Protein AF-A0A3C1JS29-F1 (afdb_monomer_lite)

Foldseek 3Di:
DEDEFEDVVQATPQDPVNLVVVCVVPVPYDYDYDPNAHNPNCVRPVPVVVVVVVVVVVVD

Secondary structure (DSSP, 8-state):
-EEEEE-GGGT--S-HHHHHHHHHH-TTPEEEEETT--SSHHHHSHHHHHHHHHHHHHT-

pLDDT: mean 94.59, std 4.57, range [70.0, 98.0]

Structure (mmCIF, N/CA/C/O backbone):
data_AF-A0A3C1JS29-F1
#
_entry.id   AF-A0A3C1JS29-F1
#
loop_
_atom_site.group_PDB
_atom_site.id
_atom_site.type_symbol
_atom_site.label_atom_id
_atom_site.label_alt_id
_atom_site.label_comp_id
_atom_site.label_asym_id
_atom_site.label_entity_id
_atom_site.label_seq_id
_atom_site.pdbx_PDB_ins_code
_atom_site.Cartn_x
_atom_site.Cartn_y
_atom_site.Cartn_z
_atom_site.occupancy
_atom_site.B_iso_or_equiv
_atom_site.auth_seq_id
_atom_site.auth_comp_id
_atom_site.auth_asym_id
_atom_site.auth_atom_id
_atom_site.pdbx_PDB_model_num
ATOM 1 N N . MET A 1 1 ? -9.452 -1.910 9.450 1.00 90.19 1 MET A N 1
ATOM 2 C CA . MET A 1 1 ? -9.253 -2.516 8.108 1.00 90.19 1 MET A CA 1
ATOM 3 C C . MET A 1 1 ? -8.006 -1.908 7.496 1.00 90.19 1 MET A C 1
ATOM 5 O O . MET A 1 1 ? -7.807 -0.718 7.699 1.00 90.19 1 MET A O 1
ATOM 9 N N . LEU A 1 2 ? -7.184 -2.682 6.789 1.00 94.19 2 LEU A N 1
ATOM 10 C CA . LEU A 1 2 ? -5.928 -2.207 6.202 1.00 94.19 2 LEU A CA 1
ATOM 11 C C . LEU A 1 2 ? -6.033 -2.118 4.677 1.00 94.19 2 LEU A C 1
ATOM 13 O O . LEU A 1 2 ? -6.536 -3.041 4.041 1.00 94.19 2 LEU A O 1
ATOM 17 N N . ILE A 1 3 ? -5.529 -1.026 4.105 1.00 95.31 3 ILE A N 1
ATOM 18 C CA . ILE A 1 3 ? -5.349 -0.837 2.665 1.00 95.31 3 ILE A CA 1
ATOM 19 C C . ILE A 1 3 ? -3.870 -0.558 2.418 1.00 95.31 3 ILE A C 1
ATOM 21 O O . ILE A 1 3 ? -3.339 0.442 2.902 1.00 95.31 3 ILE A O 1
ATOM 25 N N . LEU A 1 4 ? -3.223 -1.429 1.646 1.00 96.69 4 LEU A N 1
ATOM 26 C CA . LEU A 1 4 ? -1.872 -1.201 1.143 1.00 96.69 4 LEU A CA 1
ATOM 27 C C . LEU A 1 4 ? -1.955 -0.639 -0.275 1.00 96.69 4 LEU A C 1
ATOM 29 O O . LEU A 1 4 ? -2.590 -1.231 -1.149 1.00 96.69 4 LEU A O 1
ATOM 33 N N . GLN A 1 5 ? -1.321 0.506 -0.495 1.00 97.62 5 GLN A N 1
ATOM 34 C CA . GLN A 1 5 ? -1.277 1.190 -1.779 1.00 97.62 5 GLN A CA 1
ATOM 35 C C . GLN A 1 5 ? 0.136 1.097 -2.362 1.00 97.62 5 GLN A C 1
ATOM 37 O O . GLN A 1 5 ? 1.110 1.532 -1.744 1.00 97.62 5 GLN A O 1
ATOM 42 N N . ALA A 1 6 ? 0.226 0.529 -3.563 1.00 98.00 6 ALA A N 1
ATOM 43 C CA . ALA A 1 6 ? 1.443 0.507 -4.363 1.00 98.00 6 ALA A CA 1
ATOM 44 C C . ALA A 1 6 ? 1.789 1.914 -4.875 1.00 98.00 6 ALA A C 1
ATOM 46 O O . ALA A 1 6 ? 0.930 2.795 -4.965 1.00 98.00 6 ALA A O 1
ATOM 47 N N . ASP A 1 7 ? 3.046 2.124 -5.243 1.00 97.12 7 ASP A N 1
ATOM 48 C CA . ASP A 1 7 ? 3.497 3.388 -5.803 1.00 97.12 7 ASP A CA 1
ATOM 49 C C . ASP A 1 7 ? 3.116 3.477 -7.285 1.00 97.12 7 ASP A C 1
ATOM 51 O O . ASP A 1 7 ? 3.534 2.668 -8.114 1.00 97.12 7 ASP A O 1
ATOM 55 N N . VAL A 1 8 ? 2.309 4.483 -7.624 1.00 96.31 8 VAL A N 1
ATOM 56 C CA . VAL A 1 8 ? 1.815 4.726 -8.988 1.00 96.31 8 VAL A CA 1
ATOM 57 C C . VAL A 1 8 ? 2.932 4.992 -9.996 1.00 96.31 8 VAL A C 1
ATOM 59 O O . VAL A 1 8 ? 2.748 4.761 -11.188 1.00 96.31 8 VAL A O 1
ATOM 62 N N . THR A 1 9 ? 4.103 5.438 -9.537 1.00 96.25 9 THR A N 1
ATOM 63 C CA . THR A 1 9 ? 5.274 5.649 -10.402 1.00 96.25 9 THR A CA 1
ATOM 64 C C . THR A 1 9 ? 5.992 4.345 -10.753 1.00 96.25 9 THR A C 1
ATOM 66 O O . THR A 1 9 ? 6.799 4.318 -11.680 1.00 96.25 9 THR A O 1
ATOM 69 N N . THR A 1 10 ? 5.672 3.251 -10.056 1.00 96.00 10 THR A N 1
ATOM 70 C CA . THR A 1 10 ? 6.252 1.922 -10.263 1.00 96.00 10 THR A CA 1
ATOM 71 C C . THR A 1 10 ? 5.188 0.867 -10.556 1.00 96.00 10 THR A C 1
ATOM 73 O O . THR A 1 10 ? 5.290 -0.236 -10.037 1.00 96.00 10 THR A O 1
ATOM 76 N N . ASP A 1 11 ? 4.181 1.180 -11.381 1.00 95.94 11 ASP A N 1
ATOM 77 C CA . ASP A 1 11 ? 3.081 0.264 -11.764 1.00 95.94 11 ASP A CA 1
ATOM 78 C C . ASP A 1 11 ? 1.997 0.053 -10.676 1.00 95.94 11 ASP A C 1
ATOM 80 O O . ASP A 1 11 ? 1.235 -0.913 -10.679 1.00 95.94 11 ASP A O 1
ATOM 84 N N . GLY A 1 12 ? 1.878 0.965 -9.709 1.00 96.19 12 GLY A N 1
ATOM 85 C CA . GLY A 1 12 ? 0.742 0.995 -8.785 1.00 96.19 12 GLY A CA 1
ATOM 86 C C . GLY A 1 12 ? -0.551 1.464 -9.465 1.00 96.19 12 GLY A C 1
ATOM 87 O O . GLY A 1 12 ? -0.619 2.566 -9.998 1.00 96.19 12 GLY A O 1
ATOM 88 N N . ALA A 1 13 ? -1.612 0.654 -9.406 1.00 96.06 13 ALA A N 1
ATOM 89 C CA . ALA A 1 13 ? -2.888 0.972 -10.067 1.00 96.06 13 ALA A CA 1
ATOM 90 C C . ALA A 1 13 ? -3.841 1.838 -9.218 1.00 96.06 13 ALA A C 1
ATOM 92 O O . ALA A 1 13 ? -4.706 2.533 -9.751 1.00 96.06 13 ALA A O 1
ATOM 93 N N . LEU A 1 14 ? -3.719 1.786 -7.887 1.00 95.81 14 LEU A N 1
ATOM 94 C CA . LEU A 1 14 ? -4.574 2.552 -6.982 1.00 95.81 14 LEU A CA 1
ATOM 95 C C . LEU A 1 14 ? -4.004 3.966 -6.793 1.00 95.81 14 LEU A C 1
ATOM 97 O O . LEU A 1 14 ? -3.043 4.150 -6.050 1.00 95.81 14 LEU A O 1
ATOM 101 N N . GLY A 1 15 ? -4.607 4.958 -7.452 1.00 95.56 15 GLY A N 1
ATOM 102 C CA . GLY A 1 15 ? -4.234 6.372 -7.326 1.00 95.56 15 GLY A CA 1
ATOM 103 C C . GLY A 1 15 ? -4.649 7.021 -6.000 1.00 95.56 15 GLY A C 1
ATOM 104 O O . GLY A 1 15 ? -5.562 6.548 -5.320 1.00 95.56 15 GLY A O 1
ATOM 105 N N . ASP A 1 16 ? -4.001 8.139 -5.659 1.00 93.19 16 ASP A N 1
ATOM 106 C CA . ASP A 1 16 ? -4.146 8.821 -4.362 1.00 93.19 16 ASP A CA 1
ATOM 107 C C . ASP A 1 16 ? -5.583 9.319 -4.099 1.00 93.19 16 ASP A C 1
ATOM 109 O O . ASP A 1 16 ? -6.087 9.197 -2.979 1.00 93.19 16 ASP A O 1
ATOM 113 N N . ASP A 1 17 ? -6.292 9.787 -5.131 1.00 94.62 17 ASP A N 1
ATOM 114 C CA . ASP A 1 17 ? -7.693 10.221 -5.018 1.00 94.62 17 ASP A CA 1
ATOM 115 C C . ASP A 1 17 ? -8.627 9.064 -4.639 1.00 94.62 17 ASP A C 1
ATOM 117 O O . ASP A 1 17 ? -9.487 9.186 -3.756 1.00 94.62 17 ASP A O 1
ATOM 121 N N . ALA A 1 18 ? -8.445 7.913 -5.293 1.00 93.75 18 ALA A N 1
ATOM 122 C CA . ALA A 1 18 ? -9.219 6.707 -5.029 1.00 93.75 18 ALA A CA 1
ATOM 123 C C . ALA A 1 18 ? -8.875 6.118 -3.652 1.00 93.75 18 ALA A C 1
ATOM 125 O O . ALA A 1 18 ? -9.782 5.762 -2.896 1.00 93.75 18 ALA A O 1
ATOM 126 N N . ALA A 1 19 ? -7.592 6.098 -3.283 1.00 93.19 19 ALA A N 1
ATOM 127 C CA . ALA A 1 19 ? -7.134 5.655 -1.970 1.00 93.19 19 ALA A CA 1
ATOM 128 C C . ALA A 1 19 ? -7.708 6.531 -0.838 1.00 93.19 19 ALA A C 1
ATOM 130 O O . ALA A 1 19 ? -8.246 6.018 0.145 1.00 93.19 19 ALA A O 1
ATOM 131 N N . THR A 1 20 ? -7.701 7.855 -1.019 1.00 90.38 20 THR A N 1
ATOM 132 C CA . THR A 1 20 ? -8.298 8.817 -0.075 1.00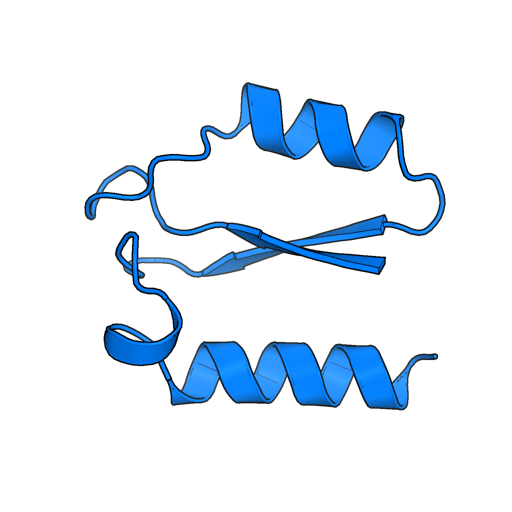 90.38 20 THR A CA 1
ATOM 133 C C . THR A 1 20 ? -9.818 8.664 0.014 1.00 90.38 20 THR A C 1
ATOM 135 O O . THR A 1 20 ? -10.424 8.875 1.065 1.00 90.38 20 THR A O 1
ATOM 138 N N . ARG A 1 21 ? -10.489 8.263 -1.072 1.00 92.94 21 ARG A N 1
ATOM 139 C CA . ARG A 1 21 ? -11.923 7.951 -1.008 1.00 92.94 21 ARG A CA 1
ATOM 140 C C . ARG A 1 21 ? -12.200 6.764 -0.089 1.00 92.94 21 ARG A C 1
ATOM 142 O O . ARG A 1 21 ? -13.201 6.797 0.626 1.00 92.94 21 ARG A O 1
ATOM 149 N N . PHE A 1 22 ? -11.336 5.752 -0.070 1.00 91.44 22 PHE A N 1
ATOM 150 C CA . PHE A 1 22 ? -11.514 4.606 0.817 1.00 91.44 22 PHE A CA 1
ATOM 151 C C . PHE A 1 22 ? -11.404 4.985 2.295 1.00 91.44 22 PHE A C 1
ATOM 153 O O . PHE A 1 22 ? -12.248 4.551 3.074 1.00 91.44 22 PHE A O 1
ATOM 160 N N . THR A 1 23 ? -10.465 5.851 2.690 1.00 88.88 23 THR A N 1
ATOM 161 C CA . THR A 1 23 ? -10.354 6.285 4.098 1.00 88.88 23 THR A CA 1
ATOM 162 C C . THR A 1 23 ? -11.590 7.047 4.581 1.00 88.88 23 THR A C 1
ATOM 164 O O . THR A 1 23 ? -11.984 6.903 5.734 1.00 88.88 23 THR A O 1
ATOM 167 N N . ARG A 1 24 ? -12.282 7.781 3.698 1.00 91.06 24 ARG A N 1
ATOM 168 C CA . ARG A 1 24 ? -13.573 8.418 4.030 1.00 91.06 24 ARG A CA 1
ATOM 169 C C . ARG A 1 24 ? -14.716 7.420 4.224 1.00 91.06 24 ARG A C 1
ATOM 171 O O . ARG A 1 24 ? -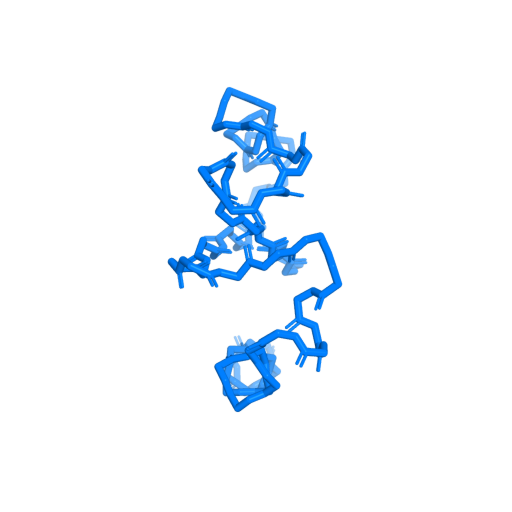15.595 7.655 5.044 1.00 91.06 24 ARG A O 1
ATOM 178 N N . LEU A 1 25 ? -14.728 6.331 3.455 1.00 94.19 25 LEU A N 1
ATOM 179 C CA . LEU A 1 25 ? -15.766 5.294 3.529 1.00 94.19 25 LEU A CA 1
ATOM 180 C C . LEU A 1 25 ? -15.522 4.290 4.663 1.00 94.19 25 LEU A C 1
ATOM 182 O O . LEU A 1 25 ? -16.417 3.524 5.013 1.00 94.19 25 LEU A O 1
ATOM 186 N N . LEU A 1 26 ? -14.315 4.287 5.227 1.00 91.50 26 LEU A N 1
ATOM 187 C CA . LEU A 1 26 ? -13.858 3.332 6.225 1.00 91.50 26 LEU A CA 1
ATOM 188 C C . LEU A 1 26 ? -13.360 4.110 7.446 1.00 91.50 26 LEU A C 1
ATOM 190 O O . LEU A 1 26 ? -12.163 4.353 7.562 1.00 91.50 26 LEU A O 1
ATOM 194 N N . PRO A 1 27 ? -14.246 4.472 8.393 1.00 81.50 27 PRO A N 1
ATOM 195 C CA . PRO A 1 27 ? -13.901 5.350 9.518 1.00 81.50 27 PRO A CA 1
ATOM 196 C C . PRO A 1 27 ? -12.807 4.798 10.447 1.00 81.50 27 PRO A C 1
ATOM 198 O O . PRO A 1 27 ? -12.226 5.535 11.233 1.00 81.50 27 PRO A O 1
ATOM 201 N N . ARG A 1 28 ? -12.540 3.487 10.372 1.00 88.75 28 ARG A N 1
ATOM 202 C CA . ARG A 1 28 ? -11.447 2.776 11.065 1.00 88.75 28 ARG A CA 1
ATOM 203 C C . ARG A 1 28 ? -10.502 2.080 10.070 1.00 88.75 28 ARG A C 1
ATOM 205 O O . ARG A 1 28 ? -9.958 1.004 10.337 1.00 88.75 28 ARG A O 1
ATOM 212 N N . GLY A 1 29 ? -10.433 2.613 8.855 1.00 90.62 29 GLY A N 1
ATOM 213 C CA . GLY A 1 29 ? -9.563 2.156 7.785 1.00 90.62 29 GLY A CA 1
ATOM 214 C C . GLY A 1 29 ? -8.204 2.837 7.879 1.00 90.62 29 GLY A C 1
ATOM 215 O O . GLY A 1 29 ? -8.132 4.059 7.956 1.00 90.62 29 GLY A O 1
ATOM 216 N N . THR A 1 30 ? -7.140 2.047 7.829 1.00 93.06 30 THR A N 1
ATOM 217 C CA . THR A 1 30 ? -5.766 2.538 7.738 1.00 93.06 30 THR A CA 1
ATOM 218 C C . THR A 1 30 ? -5.304 2.396 6.295 1.00 93.06 30 THR A C 1
ATOM 220 O O . THR A 1 30 ? -5.341 1.296 5.743 1.00 93.06 30 THR A O 1
ATOM 223 N N . LEU A 1 31 ? -4.880 3.501 5.684 1.00 95.38 31 LEU A N 1
ATOM 224 C CA . LEU A 1 31 ? -4.243 3.520 4.369 1.00 95.38 31 LEU A CA 1
ATOM 225 C C . LEU A 1 31 ? -2.733 3.673 4.549 1.00 95.38 31 LEU A C 1
ATOM 227 O O . LEU A 1 31 ? -2.289 4.619 5.197 1.00 95.38 31 LEU A O 1
ATOM 231 N N . ILE A 1 32 ? -1.959 2.767 3.954 1.00 96.25 32 ILE A N 1
ATOM 232 C CA . ILE A 1 32 ? -0.496 2.815 3.947 1.00 96.25 32 ILE A CA 1
ATOM 233 C C . ILE A 1 32 ? -0.016 2.755 2.501 1.00 96.25 32 ILE A C 1
ATOM 235 O O . ILE A 1 32 ? -0.283 1.786 1.792 1.00 96.25 32 ILE A O 1
ATOM 239 N N . LYS A 1 33 ? 0.716 3.784 2.072 1.00 97.06 33 LYS A N 1
ATOM 240 C CA . LYS A 1 33 ? 1.416 3.803 0.785 1.00 97.06 33 LYS A CA 1
ATOM 241 C C . LYS A 1 33 ? 2.822 3.243 0.970 1.00 97.06 33 LYS A C 1
ATOM 243 O O . LYS A 1 33 ? 3.507 3.646 1.906 1.00 97.06 33 LYS A O 1
ATOM 248 N N . ILE A 1 34 ? 3.245 2.340 0.087 1.00 97.62 34 ILE A N 1
ATOM 249 C CA . ILE A 1 34 ? 4.582 1.730 0.119 1.00 97.62 34 ILE A CA 1
ATOM 250 C C . ILE A 1 34 ? 5.386 2.270 -1.073 1.00 97.62 34 ILE A C 1
ATOM 252 O O . ILE A 1 34 ? 5.156 1.831 -2.204 1.00 97.62 34 ILE A O 1
ATOM 256 N N . PRO A 1 35 ? 6.308 3.229 -0.853 1.00 96.19 35 PRO A N 1
ATOM 257 C CA . PRO A 1 35 ? 7.105 3.822 -1.923 1.00 96.19 35 PRO A CA 1
ATOM 258 C C . PRO A 1 35 ? 7.891 2.780 -2.723 1.00 96.19 35 PRO A C 1
ATOM 260 O O . PRO A 1 35 ? 8.488 1.856 -2.163 1.00 96.19 35 PRO A O 1
ATOM 263 N N . GLY A 1 36 ? 7.893 2.930 -4.046 1.00 96.19 36 GLY A N 1
ATOM 264 C CA . GLY A 1 36 ? 8.566 2.025 -4.972 1.00 96.19 36 GLY A CA 1
ATOM 265 C C . GLY A 1 36 ? 8.064 0.575 -4.967 1.00 96.19 36 GLY A C 1
ATOM 266 O O . GLY A 1 36 ? 8.824 -0.303 -5.385 1.00 96.19 36 GLY A O 1
ATOM 267 N N . ALA A 1 37 ? 6.870 0.288 -4.434 1.00 98.00 37 ALA A N 1
ATOM 268 C CA . ALA A 1 37 ? 6.196 -1.000 -4.612 1.00 98.00 37 ALA A CA 1
ATOM 269 C C . ALA A 1 37 ? 5.408 -1.023 -5.926 1.00 98.00 37 ALA A C 1
ATOM 271 O O . ALA A 1 37 ? 4.689 -0.069 -6.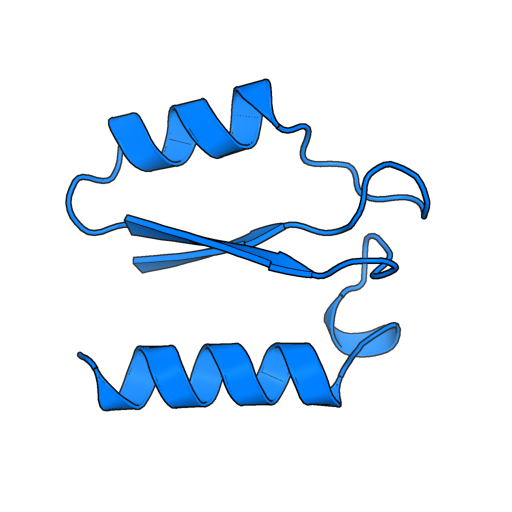222 1.00 98.00 37 ALA A O 1
ATOM 272 N N . SER A 1 38 ? 5.481 -2.127 -6.671 1.00 97.25 38 SER A N 1
ATOM 273 C CA . SER A 1 38 ? 4.647 -2.340 -7.857 1.00 97.25 38 SER A CA 1
ATOM 274 C C . SER A 1 38 ? 3.298 -2.961 -7.508 1.00 97.25 38 SER A C 1
ATOM 276 O O . SER A 1 38 ? 3.016 -3.226 -6.336 1.00 97.25 38 SER A O 1
ATOM 278 N N . HIS A 1 39 ? 2.447 -3.185 -8.519 1.00 96.69 39 HIS A N 1
ATOM 279 C CA . HIS A 1 39 ? 1.114 -3.771 -8.353 1.00 96.69 39 HIS A CA 1
ATOM 280 C C . HIS A 1 39 ? 1.114 -4.993 -7.420 1.00 96.69 39 HIS A C 1
ATOM 282 O O . HIS A 1 39 ? 0.332 -5.075 -6.470 1.00 96.69 39 HIS A O 1
ATOM 288 N N . ALA A 1 40 ? 2.041 -5.924 -7.652 1.00 97.31 40 ALA A N 1
ATOM 289 C CA . ALA A 1 40 ? 2.265 -7.068 -6.781 1.00 97.31 40 ALA A CA 1
ATOM 290 C C . ALA A 1 40 ? 3.142 -6.669 -5.581 1.00 97.31 40 ALA A C 1
ATOM 292 O O . ALA A 1 40 ? 4.298 -7.081 -5.480 1.00 97.31 40 ALA A O 1
ATOM 293 N N . ILE A 1 41 ? 2.581 -5.891 -4.647 1.00 98.00 41 ILE A N 1
ATOM 294 C CA . ILE A 1 41 ? 3.290 -5.354 -3.467 1.00 98.00 41 ILE A CA 1
ATOM 295 C C . ILE A 1 41 ? 4.052 -6.454 -2.708 1.00 98.00 41 ILE A C 1
ATOM 297 O O . ILE A 1 41 ? 5.208 -6.266 -2.333 1.00 98.00 41 ILE A O 1
ATOM 301 N N . HIS A 1 42 ? 3.426 -7.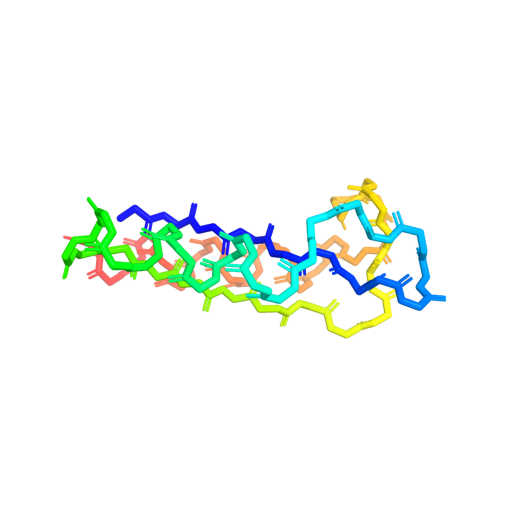622 -2.528 1.00 95.75 42 HIS A N 1
ATOM 302 C CA . HIS A 1 42 ? 4.007 -8.773 -1.831 1.00 95.75 42 HIS A CA 1
ATOM 303 C C . HIS A 1 42 ? 5.216 -9.385 -2.556 1.00 95.75 42 HIS A C 1
ATOM 305 O O . HIS A 1 42 ? 6.028 -10.043 -1.917 1.00 95.75 42 HIS A O 1
ATOM 311 N N . ALA A 1 43 ? 5.360 -9.163 -3.864 1.00 97.50 43 ALA A N 1
ATOM 312 C CA . ALA A 1 43 ? 6.526 -9.580 -4.636 1.00 97.50 43 ALA A CA 1
ATOM 313 C C . ALA A 1 43 ? 7.597 -8.477 -4.700 1.00 97.50 43 ALA A C 1
ATOM 315 O O . ALA A 1 43 ? 8.784 -8.772 -4.592 1.00 97.50 43 ALA A O 1
ATOM 316 N N . SER A 1 44 ? 7.202 -7.205 -4.844 1.00 97.94 44 SER A N 1
ATOM 317 C CA . SER A 1 44 ? 8.152 -6.092 -5.001 1.00 97.94 44 SER A CA 1
ATOM 318 C C . SER A 1 44 ? 8.761 -5.593 -3.688 1.00 97.94 44 SER A C 1
ATOM 320 O O . SER A 1 44 ? 9.914 -5.168 -3.668 1.00 97.94 44 SER A O 1
ATOM 322 N N . ARG A 1 45 ? 7.977 -5.596 -2.602 1.00 97.94 45 ARG A N 1
ATOM 323 C CA . ARG A 1 45 ? 8.341 -5.081 -1.267 1.00 97.94 45 ARG A CA 1
ATOM 324 C C . ARG A 1 45 ? 7.834 -6.028 -0.166 1.00 97.94 45 ARG A C 1
ATOM 326 O O . ARG A 1 45 ? 7.015 -5.634 0.666 1.00 97.94 45 ARG A O 1
ATOM 333 N N . PRO A 1 46 ? 8.263 -7.305 -0.170 1.00 97.69 46 PRO A N 1
ATOM 334 C CA . PRO A 1 46 ? 7.729 -8.320 0.738 1.00 97.69 46 PRO A CA 1
ATOM 335 C C . PRO A 1 46 ? 7.938 -7.972 2.215 1.00 97.69 46 PRO A C 1
ATOM 337 O O . PRO A 1 46 ? 7.056 -8.216 3.032 1.00 97.69 46 PRO A O 1
ATOM 340 N N . ARG A 1 47 ? 9.091 -7.390 2.572 1.00 98.00 47 ARG A N 1
ATOM 341 C CA . ARG A 1 47 ? 9.433 -7.092 3.972 1.00 98.00 47 ARG A CA 1
ATOM 342 C C . ARG A 1 47 ? 8.572 -5.964 4.525 1.00 98.00 47 ARG A C 1
ATOM 344 O O . ARG A 1 47 ? 8.055 -6.073 5.629 1.00 98.00 47 ARG A O 1
ATOM 351 N N . GLU A 1 48 ? 8.397 -4.910 3.742 1.00 97.94 48 GLU A N 1
ATOM 352 C CA . GLU A 1 48 ? 7.580 -3.752 4.082 1.00 97.94 48 GLU A CA 1
ATOM 353 C C . GLU A 1 48 ? 6.102 -4.140 4.166 1.00 97.94 48 GLU A C 1
ATOM 355 O O . GLU A 1 48 ? 5.422 -3.772 5.122 1.00 97.94 48 GLU A O 1
ATOM 360 N N . ALA A 1 49 ? 5.617 -4.947 3.216 1.00 96.81 49 ALA A N 1
ATOM 361 C CA . ALA A 1 49 ? 4.254 -5.466 3.246 1.00 96.81 49 ALA A CA 1
ATOM 362 C C . ALA A 1 49 ? 3.976 -6.253 4.536 1.00 96.81 49 ALA A C 1
ATOM 364 O O . ALA A 1 49 ? 2.991 -5.972 5.218 1.00 96.81 49 ALA A O 1
ATOM 365 N N . VAL A 1 50 ? 4.860 -7.193 4.893 1.00 98.00 50 VAL A N 1
ATOM 366 C CA . VAL A 1 50 ? 4.736 -7.990 6.124 1.00 98.00 50 VAL A CA 1
ATOM 367 C C . VAL A 1 50 ? 4.790 -7.098 7.361 1.00 98.00 50 VAL A C 1
ATOM 369 O O . VAL A 1 50 ? 3.896 -7.184 8.194 1.00 98.00 50 VAL A O 1
ATOM 372 N N . ALA A 1 51 ? 5.756 -6.179 7.448 1.00 97.69 51 ALA A N 1
ATOM 373 C CA . ALA A 1 51 ? 5.890 -5.291 8.602 1.00 97.69 51 ALA A CA 1
ATOM 374 C C . ALA A 1 51 ? 4.622 -4.454 8.856 1.00 97.69 51 ALA A C 1
ATOM 376 O O . ALA A 1 51 ? 4.186 -4.306 9.999 1.00 97.69 51 ALA A O 1
ATOM 377 N N . HIS A 1 52 ? 3.994 -3.934 7.798 1.00 97.12 52 HIS A N 1
ATOM 378 C CA . HIS A 1 52 ? 2.750 -3.174 7.922 1.00 97.12 52 HIS A CA 1
ATOM 379 C C . HIS A 1 52 ? 1.545 -4.044 8.295 1.00 97.12 52 HIS A C 1
ATOM 381 O O . HIS A 1 52 ? 0.673 -3.588 9.039 1.00 97.12 52 HIS A O 1
ATOM 387 N N . ILE A 1 53 ? 1.490 -5.284 7.803 1.00 96.44 53 ILE A N 1
ATOM 388 C CA . ILE A 1 53 ? 0.445 -6.244 8.177 1.00 96.44 53 ILE A CA 1
ATOM 389 C C . ILE A 1 53 ? 0.590 -6.633 9.653 1.00 96.44 53 ILE A C 1
ATOM 391 O O . ILE A 1 53 ? -0.397 -6.562 10.385 1.00 96.44 53 ILE A O 1
ATOM 395 N N . ASP A 1 54 ? 1.801 -6.954 10.110 1.00 97.25 54 ASP A N 1
ATOM 396 C CA . ASP A 1 54 ? 2.080 -7.303 11.508 1.00 97.25 54 ASP A CA 1
ATOM 397 C C . ASP A 1 54 ? 1.709 -6.154 12.453 1.00 97.25 54 ASP A C 1
ATOM 399 O O . ASP A 1 54 ? 1.016 -6.356 13.453 1.00 97.25 54 ASP A O 1
ATOM 403 N N . GLN A 1 55 ? 2.098 -4.923 12.105 1.00 96.00 55 GLN A N 1
ATOM 404 C CA . GLN A 1 55 ? 1.746 -3.731 12.879 1.00 96.00 55 GLN A CA 1
ATOM 405 C C . GLN A 1 55 ? 0.225 -3.515 12.947 1.00 96.00 55 GLN A C 1
ATOM 407 O O . GLN A 1 55 ? -0.313 -3.135 13.992 1.00 96.00 55 GLN A O 1
ATOM 412 N N . PHE A 1 56 ? -0.485 -3.747 11.842 1.00 95.31 56 PHE A N 1
ATOM 413 C CA . PHE A 1 56 ? -1.939 -3.623 11.806 1.00 95.31 56 PHE A CA 1
ATOM 414 C C . PHE A 1 56 ? -2.628 -4.686 12.677 1.00 95.31 56 PHE A C 1
ATOM 416 O O . PHE A 1 56 ? -3.562 -4.361 13.410 1.00 95.31 56 PHE A O 1
ATOM 423 N N . ILE A 1 57 ? -2.147 -5.931 12.651 1.00 95.38 57 ILE A N 1
ATOM 424 C CA . ILE A 1 57 ? -2.676 -7.016 13.490 1.00 95.38 57 ILE A CA 1
ATOM 425 C C . ILE A 1 57 ? -2.439 -6.717 14.974 1.00 95.38 57 ILE A C 1
ATOM 427 O O . ILE A 1 57 ? -3.359 -6.854 15.769 1.00 95.38 57 ILE A O 1
ATOM 431 N N . ALA A 1 58 ? -1.245 -6.253 15.347 1.00 95.12 58 ALA A N 1
ATOM 432 C CA . ALA A 1 58 ? -0.906 -5.950 16.740 1.00 95.12 58 ALA A CA 1
ATOM 433 C C . ALA A 1 58 ? -1.675 -4.750 17.334 1.00 95.12 58 ALA A C 1
ATOM 435 O O . ALA A 1 58 ? -1.673 -4.563 18.549 1.00 95.12 58 ALA A O 1
ATOM 436 N N . SER A 1 59 ? -2.292 -3.916 16.490 1.00 85.25 59 SER A N 1
ATOM 437 C CA . SER A 1 59 ? -3.063 -2.729 16.896 1.00 85.25 59 SER A CA 1
ATOM 438 C C . SER A 1 59 ? -4.584 -2.927 16.858 1.00 85.25 59 SER A C 1
ATOM 440 O O . SER A 1 59 ? -5.323 -1.970 17.106 1.00 85.25 59 SER A O 1
ATOM 442 N N . THR A 1 60 ? -5.043 -4.143 16.547 1.00 70.00 60 THR A N 1
ATOM 443 C CA . THR A 1 60 ? -6.459 -4.541 16.533 1.00 70.00 60 THR A CA 1
ATOM 444 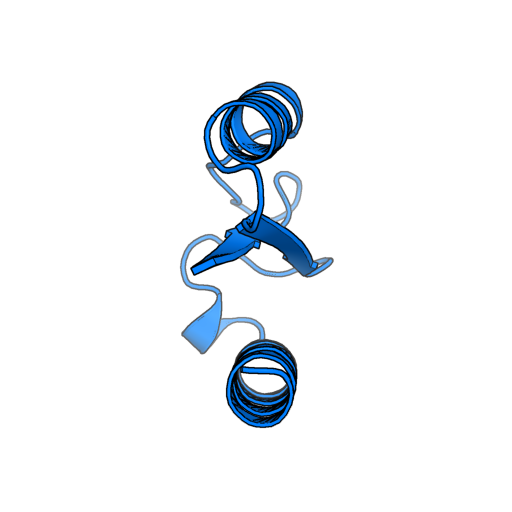C C . THR A 1 60 ? -6.803 -5.320 17.795 1.00 70.00 60 THR A C 1
ATOM 446 O O . THR A 1 60 ? -7.913 -5.086 18.325 1.00 70.00 60 THR A O 1
#

Radius of gyration: 11.35 Å; chains: 1; bounding box: 25×20×2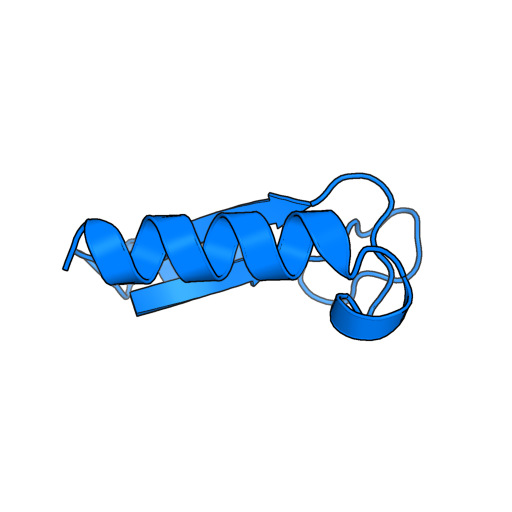9 Å

Sequence (60 aa):
MLILQADVTTDGALGDDAATRFTRLLPRGTLIKIPGASHAIHASRPREAVAHIDQFIAST